Protein AF-A0A2N1N166-F1 (afdb_monomer_lite)

Structure (mmCIF, N/CA/C/O backbone):
data_AF-A0A2N1N166-F1
#
_entry.id   AF-A0A2N1N166-F1
#
loop_
_atom_site.group_PDB
_atom_site.id
_atom_site.type_symbol
_atom_site.label_atom_id
_atom_site.label_alt_id
_atom_site.label_comp_id
_atom_site.label_asym_id
_atom_site.label_entity_id
_atom_site.label_seq_id
_atom_site.pdbx_PDB_ins_code
_atom_site.Cartn_x
_atom_site.Cartn_y
_atom_site.Cartn_z
_atom_site.occupancy
_atom_site.B_iso_or_equiv
_atom_site.auth_seq_id
_atom_site.auth_comp_id
_atom_site.auth_asym_id
_atom_site.auth_atom_id
_atom_site.pdbx_PDB_model_num
ATOM 1 N N . MET A 1 1 ? -4.814 13.785 -8.055 1.00 81.31 1 MET A N 1
ATOM 2 C CA . MET A 1 1 ? -6.238 13.461 -7.799 1.00 81.31 1 MET A CA 1
ATOM 3 C C . MET A 1 1 ? -6.301 11.996 -7.426 1.00 81.31 1 MET A C 1
ATOM 5 O O . MET A 1 1 ? -5.684 11.208 -8.133 1.00 81.31 1 MET A O 1
ATOM 9 N N . PHE A 1 2 ? -6.967 11.674 -6.316 1.00 87.00 2 PHE A N 1
ATOM 10 C CA . PHE A 1 2 ? -7.131 10.302 -5.834 1.00 87.00 2 PHE A CA 1
ATOM 11 C C . PHE A 1 2 ? -8.522 9.789 -6.188 1.00 87.00 2 PHE A C 1
ATOM 13 O O . PHE A 1 2 ? -9.508 10.503 -5.994 1.00 87.00 2 PHE A O 1
ATOM 20 N N . PHE A 1 3 ? -8.590 8.561 -6.687 1.00 93.94 3 PHE A N 1
ATOM 21 C CA . PHE A 1 3 ? -9.842 7.869 -6.972 1.00 93.94 3 PHE A CA 1
ATOM 22 C C . PHE A 1 3 ? -10.020 6.712 -6.003 1.00 93.94 3 PHE A C 1
ATOM 24 O O . PHE A 1 3 ? -9.081 5.956 -5.778 1.00 93.94 3 PHE A O 1
ATOM 31 N N . TRP A 1 4 ? -11.223 6.579 -5.454 1.00 95.12 4 TRP A N 1
ATOM 32 C CA . TRP A 1 4 ? -11.600 5.460 -4.599 1.00 95.12 4 TRP A CA 1
ATOM 33 C C . TRP A 1 4 ? -12.291 4.409 -5.459 1.00 95.12 4 TRP A C 1
ATOM 35 O O . TRP A 1 4 ? -13.261 4.718 -6.152 1.00 95.12 4 TRP A O 1
ATOM 45 N N . LEU A 1 5 ? -11.766 3.192 -5.434 1.00 95.69 5 LEU A N 1
ATOM 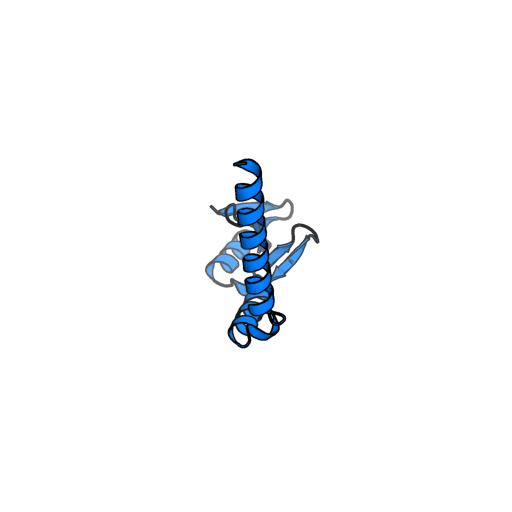46 C CA . LEU A 1 5 ? -12.208 2.076 -6.259 1.00 95.69 5 LEU A CA 1
ATOM 47 C C . LEU A 1 5 ? -12.602 0.923 -5.342 1.00 95.69 5 LEU A C 1
ATOM 49 O O . LEU A 1 5 ? -11.826 0.531 -4.475 1.00 95.69 5 LEU A O 1
ATOM 53 N N . GLU A 1 6 ? -13.798 0.384 -5.534 1.00 97.06 6 GLU A N 1
ATOM 54 C CA . GLU A 1 6 ? -14.264 -0.803 -4.822 1.00 97.06 6 GLU A CA 1
ATOM 55 C C . GLU A 1 6 ? -14.087 -2.030 -5.718 1.00 97.06 6 GLU A C 1
ATOM 57 O O . GLU A 1 6 ? -14.547 -2.059 -6.862 1.00 97.06 6 GLU A O 1
ATOM 62 N N . GLY A 1 7 ? -13.360 -3.020 -5.207 1.00 94.38 7 GLY A N 1
ATOM 63 C CA . GLY A 1 7 ? -13.163 -4.308 -5.847 1.00 94.38 7 GLY A CA 1
ATOM 64 C C . GLY A 1 7 ? -14.406 -5.198 -5.741 1.00 94.38 7 GLY A C 1
ATOM 65 O O . GLY A 1 7 ? -15.290 -4.950 -4.920 1.00 94.38 7 GLY A O 1
ATOM 66 N N . PRO A 1 8 ? -14.481 -6.282 -6.533 1.00 93.38 8 PRO A N 1
ATOM 67 C CA . PRO A 1 8 ? -15.615 -7.213 -6.505 1.00 93.38 8 PRO A CA 1
ATOM 68 C C . PRO A 1 8 ? -15.838 -7.891 -5.143 1.00 93.38 8 PRO A C 1
ATOM 70 O O . PRO A 1 8 ? -16.923 -8.391 -4.865 1.00 93.38 8 PRO A O 1
ATOM 73 N N . ASP A 1 9 ? -14.798 -7.936 -4.316 1.00 93.50 9 ASP A N 1
ATOM 74 C CA . ASP A 1 9 ? -14.757 -8.502 -2.970 1.00 93.50 9 ASP A CA 1
ATOM 75 C C . ASP A 1 9 ? -15.027 -7.463 -1.863 1.00 93.50 9 ASP A C 1
ATOM 77 O O . ASP A 1 9 ? -14.950 -7.796 -0.681 1.00 93.50 9 ASP A O 1
ATOM 81 N N . GLY A 1 10 ? -15.351 -6.215 -2.227 1.00 94.19 10 GLY A N 1
ATOM 82 C CA . GLY A 1 10 ? -15.576 -5.102 -1.297 1.00 94.19 10 GLY A CA 1
ATOM 83 C C . GLY A 1 10 ? -14.291 -4.433 -0.796 1.00 94.19 10 GLY A C 1
ATOM 84 O O . GLY A 1 10 ? -14.354 -3.480 -0.015 1.00 94.19 10 GLY A O 1
ATOM 85 N N . VAL A 1 11 ? -13.115 -4.895 -1.243 1.00 96.50 11 VAL A N 1
ATOM 86 C CA . VAL A 1 11 ? -11.832 -4.261 -0.917 1.00 96.50 11 VAL A CA 1
ATOM 87 C C . VAL A 1 11 ? -11.758 -2.896 -1.582 1.00 96.50 11 VAL A C 1
ATOM 89 O O . VAL A 1 11 ? -12.102 -2.724 -2.748 1.00 96.50 11 VAL A O 1
ATOM 92 N N . ILE A 1 12 ? -11.269 -1.912 -0.841 1.00 97.88 12 ILE A N 1
ATOM 93 C CA . ILE A 1 12 ? -11.158 -0.539 -1.312 1.00 97.88 12 ILE A CA 1
ATOM 94 C C . ILE A 1 12 ? -9.717 -0.231 -1.683 1.00 97.88 12 ILE A C 1
ATOM 96 O O . ILE A 1 12 ? -8.796 -0.448 -0.890 1.00 97.88 12 ILE A O 1
ATOM 100 N N . TYR A 1 13 ? -9.548 0.345 -2.865 1.00 96.50 13 TYR A N 1
ATOM 101 C CA . TYR A 1 13 ? -8.287 0.818 -3.407 1.00 96.50 13 TYR A CA 1
ATOM 102 C C . TYR A 1 13 ? -8.333 2.329 -3.631 1.00 96.50 13 TYR A C 1
ATOM 104 O O . TYR A 1 13 ? -9.373 2.895 -3.966 1.00 96.50 13 TYR A O 1
ATOM 112 N N . LEU A 1 14 ? -7.191 2.984 -3.455 1.00 94.88 14 LEU A N 1
ATOM 113 C CA . LEU A 1 14 ? -6.976 4.380 -3.792 1.00 94.88 14 LEU A CA 1
ATOM 114 C C . LEU A 1 14 ? -5.978 4.437 -4.944 1.00 94.88 14 LEU A C 1
ATOM 116 O O . LEU A 1 14 ? -4.849 3.979 -4.795 1.00 94.88 14 LEU A O 1
ATOM 120 N N . TRP A 1 15 ? -6.372 5.014 -6.073 1.00 95.25 15 TRP A N 1
ATOM 121 C CA . TRP A 1 15 ? -5.468 5.233 -7.200 1.00 95.25 15 TRP A CA 1
ATOM 122 C C . TRP A 1 15 ? -5.025 6.696 -7.248 1.00 95.25 15 TRP A C 1
ATOM 124 O O . TRP A 1 15 ? -5.862 7.604 -7.339 1.00 95.25 15 TRP A O 1
ATOM 134 N N . SER A 1 16 ? -3.714 6.925 -7.161 1.00 91.06 16 SER A N 1
ATOM 135 C CA . SER A 1 16 ? -3.090 8.232 -7.367 1.00 91.06 16 SER A CA 1
ATOM 136 C C . SER A 1 16 ? -2.790 8.411 -8.845 1.00 91.06 16 SER A C 1
ATOM 138 O O . SER A 1 16 ? -1.904 7.762 -9.383 1.00 91.06 16 SER A O 1
ATOM 140 N N . ARG A 1 17 ? -3.451 9.370 -9.500 1.00 89.12 17 ARG A N 1
ATOM 141 C CA . ARG A 1 17 ? -3.074 9.743 -10.874 1.00 89.12 17 ARG A CA 1
ATOM 142 C C . ARG A 1 17 ? -1.703 10.438 -10.953 1.00 89.12 17 ARG A C 1
ATOM 144 O O . ARG A 1 17 ? -1.148 10.541 -12.037 1.00 89.12 17 ARG A O 1
ATOM 151 N N . ILE A 1 18 ? -1.204 11.000 -9.848 1.00 88.56 18 ILE A N 1
ATOM 152 C CA . ILE A 1 18 ? 0.063 11.753 -9.855 1.00 88.56 18 ILE A CA 1
ATOM 153 C C . ILE A 1 18 ? 1.242 10.787 -9.929 1.00 88.56 18 ILE A C 1
ATOM 155 O O . ILE A 1 18 ? 2.127 10.975 -10.754 1.00 88.56 18 ILE A O 1
ATOM 159 N N . ASP A 1 19 ? 1.202 9.747 -9.101 1.00 86.00 19 ASP A N 1
ATOM 160 C CA . ASP A 1 19 ? 2.309 8.800 -8.935 1.00 86.00 19 ASP A CA 1
ATOM 161 C C . ASP A 1 19 ? 2.050 7.472 -9.659 1.00 86.00 19 ASP A C 1
ATOM 163 O O . ASP A 1 19 ? 2.777 6.511 -9.448 1.00 86.00 19 ASP A O 1
ATOM 167 N N . ASP A 1 20 ? 0.957 7.412 -10.429 1.00 89.75 20 ASP A N 1
ATOM 168 C CA . ASP A 1 20 ? 0.391 6.215 -11.064 1.00 89.75 20 ASP A CA 1
ATOM 169 C C . ASP A 1 20 ? 0.358 4.976 -10.152 1.00 89.75 20 ASP A C 1
ATOM 171 O O . ASP A 1 20 ? 0.535 3.839 -10.574 1.00 89.75 20 ASP A O 1
ATOM 175 N N . SER A 1 21 ? 0.139 5.206 -8.857 1.00 90.94 21 SER A N 1
ATOM 176 C CA . SER A 1 21 ? 0.236 4.176 -7.831 1.00 90.94 21 SER A CA 1
ATOM 177 C C . SER A 1 21 ? -1.137 3.771 -7.319 1.00 90.94 21 SER A C 1
ATOM 179 O O . SER A 1 21 ? -2.059 4.584 -7.181 1.00 90.94 21 SER A O 1
ATOM 181 N N . MET A 1 22 ? -1.272 2.485 -7.013 1.00 94.44 22 MET A N 1
ATOM 182 C CA . MET A 1 22 ? -2.461 1.912 -6.396 1.00 94.44 22 MET A CA 1
ATOM 183 C C . MET A 1 22 ? -2.156 1.577 -4.938 1.00 94.44 22 MET A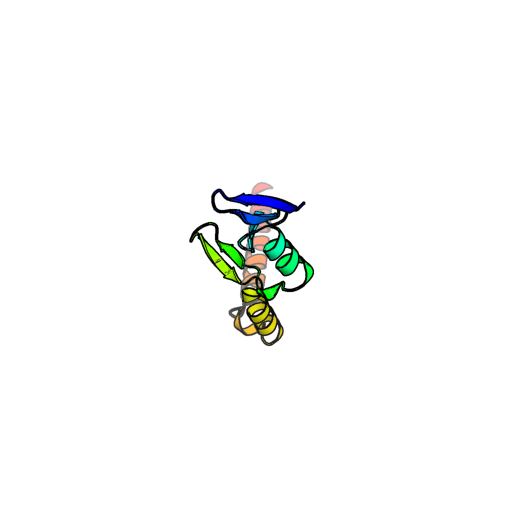 C 1
ATOM 185 O O . MET A 1 22 ? -1.159 0.928 -4.636 1.00 94.44 22 MET A O 1
ATOM 189 N N . ILE A 1 23 ? -3.033 1.989 -4.029 1.00 95.00 23 ILE A N 1
ATOM 190 C CA . ILE A 1 23 ? -2.933 1.715 -2.596 1.00 95.00 23 ILE A CA 1
ATOM 191 C C . ILE A 1 23 ? -4.141 0.885 -2.183 1.00 95.00 23 ILE A C 1
ATOM 193 O O . ILE A 1 23 ? -5.278 1.275 -2.426 1.00 95.00 23 ILE A O 1
ATOM 197 N N . ARG A 1 24 ? -3.922 -0.240 -1.509 1.00 95.94 24 ARG A N 1
ATOM 198 C CA . ARG A 1 24 ? -4.982 -0.985 -0.831 1.00 95.94 24 ARG A CA 1
ATOM 199 C C . ARG A 1 24 ? -5.312 -0.295 0.492 1.00 95.94 24 ARG A C 1
ATOM 201 O O . ARG A 1 24 ? -4.472 -0.228 1.387 1.00 95.94 24 ARG A O 1
ATOM 208 N N . GLY A 1 25 ? -6.538 0.206 0.606 1.00 95.38 25 GLY A N 1
ATOM 209 C CA . GLY A 1 25 ? -7.024 0.957 1.763 1.00 95.38 25 GLY A CA 1
ATOM 210 C C . GLY A 1 25 ? -7.580 0.083 2.886 1.00 95.38 25 GLY A C 1
ATOM 211 O O . GLY A 1 25 ? -7.324 0.350 4.056 1.00 95.38 25 GLY A O 1
ATOM 212 N N . GLY A 1 26 ? -8.341 -0.963 2.557 1.00 96.25 26 GLY A N 1
ATOM 213 C CA . GLY A 1 26 ? -8.988 -1.835 3.547 1.00 96.25 26 GLY A CA 1
ATOM 214 C C . GLY A 1 26 ? -9.998 -2.789 2.913 1.00 96.25 26 GLY A C 1
ATOM 215 O O . GLY A 1 26 ? -10.283 -2.682 1.724 1.00 96.25 26 GLY A O 1
ATOM 216 N N . GLY A 1 27 ? -10.549 -3.722 3.690 1.00 96.81 27 GLY A N 1
ATOM 217 C CA . GLY A 1 27 ? -11.535 -4.706 3.222 1.00 96.81 27 GLY A CA 1
ATOM 218 C C . GLY A 1 27 ? -12.959 -4.167 3.063 1.00 96.81 27 GLY A C 1
ATOM 219 O O . GLY A 1 27 ? -13.854 -4.919 2.704 1.00 96.81 27 GLY A O 1
ATOM 220 N N . ASN A 1 28 ? -13.190 -2.897 3.396 1.00 96.19 28 ASN A N 1
ATOM 221 C CA . ASN A 1 28 ? -14.438 -2.168 3.178 1.00 96.19 28 ASN A CA 1
ATOM 222 C C . ASN A 1 28 ? -14.184 -0.657 3.306 1.00 96.19 28 ASN A C 1
ATOM 224 O O . ASN A 1 28 ? -13.133 -0.227 3.790 1.00 96.19 28 ASN A O 1
ATOM 228 N N . LEU A 1 29 ? -15.172 0.162 2.932 1.00 95.19 29 LEU A N 1
ATOM 229 C CA . LEU A 1 29 ? -15.065 1.626 2.961 1.00 95.19 29 LEU A CA 1
ATOM 230 C C . LEU A 1 29 ? -14.749 2.200 4.346 1.00 95.19 29 LEU A C 1
ATOM 232 O O . LEU A 1 29 ? -13.942 3.121 4.458 1.00 95.19 29 LEU A O 1
ATOM 236 N N . LYS A 1 30 ? -15.346 1.656 5.411 1.00 96.44 30 LYS A N 1
ATOM 237 C CA . LYS A 1 30 ? -15.122 2.150 6.776 1.00 96.44 30 LYS A CA 1
ATOM 238 C C . LYS A 1 30 ? -13.682 1.907 7.222 1.00 96.44 30 LYS A C 1
ATOM 240 O O . LYS A 1 30 ? -13.051 2.805 7.781 1.00 96.44 30 LYS A O 1
ATOM 245 N N . GLU A 1 31 ? -13.172 0.706 6.976 1.00 97.25 31 GLU A N 1
ATOM 246 C CA . GLU A 1 31 ? -11.789 0.348 7.277 1.00 97.25 31 GLU A CA 1
ATOM 247 C C . GLU A 1 31 ? -10.821 1.201 6.453 1.00 97.25 31 GLU A C 1
ATOM 249 O O . GLU A 1 31 ? -9.908 1.800 7.012 1.00 97.25 31 GLU A O 1
ATOM 254 N N . ALA A 1 32 ? -11.079 1.352 5.153 1.00 96.69 32 ALA A N 1
ATOM 255 C CA . ALA A 1 32 ? -10.226 2.130 4.265 1.00 96.69 32 ALA A CA 1
ATOM 256 C C . ALA A 1 32 ? -10.157 3.616 4.637 1.00 96.69 32 ALA A C 1
ATOM 258 O O . ALA A 1 32 ? -9.075 4.199 4.634 1.00 96.69 32 ALA A O 1
ATOM 259 N N . LEU A 1 33 ? -11.281 4.223 5.027 1.00 96.19 33 LEU A N 1
ATOM 260 C CA . LEU A 1 33 ? -11.301 5.594 5.542 1.00 96.19 33 LEU A CA 1
ATOM 261 C C . LEU A 1 33 ? -10.549 5.717 6.868 1.00 96.19 33 LEU A C 1
ATOM 263 O O . LEU A 1 33 ? -9.798 6.671 7.058 1.00 96.19 33 LEU A O 1
ATOM 267 N N . THR A 1 34 ? -10.723 4.751 7.772 1.00 97.50 34 THR A N 1
ATOM 268 C CA . THR A 1 34 ? -10.002 4.727 9.053 1.00 97.50 34 THR A CA 1
ATOM 269 C C . THR A 1 34 ? -8.493 4.646 8.828 1.00 97.50 34 THR A C 1
ATOM 271 O O . THR A 1 34 ? -7.741 5.420 9.416 1.00 97.50 34 THR A O 1
ATOM 274 N N . ASN A 1 35 ? -8.051 3.763 7.934 1.00 96.50 35 ASN A N 1
ATOM 275 C CA . ASN A 1 35 ? -6.638 3.607 7.606 1.00 96.50 35 ASN A CA 1
ATOM 276 C C . ASN A 1 35 ? -6.076 4.850 6.910 1.00 96.50 35 ASN A C 1
ATOM 278 O O . ASN A 1 35 ? -4.999 5.317 7.262 1.00 96.50 35 ASN A O 1
ATOM 282 N N . TYR A 1 36 ? -6.825 5.450 5.985 1.00 93.44 36 TYR A N 1
ATOM 283 C CA . TYR A 1 36 ? -6.384 6.661 5.297 1.00 93.44 36 TYR A CA 1
ATOM 284 C C . TYR A 1 36 ? -6.240 7.871 6.232 1.00 93.44 36 TYR A C 1
ATOM 286 O O . TYR A 1 36 ? -5.288 8.638 6.103 1.00 93.44 36 TYR A O 1
ATOM 294 N N . LEU A 1 37 ? -7.180 8.056 7.164 1.00 95.31 37 LEU A N 1
ATOM 295 C CA . LEU A 1 37 ? -7.214 9.232 8.038 1.00 95.31 37 LEU A CA 1
ATOM 296 C C . LEU A 1 37 ? -6.362 9.084 9.302 1.00 95.31 37 LEU A C 1
ATOM 298 O O . LEU A 1 37 ? -5.849 10.087 9.794 1.00 95.31 37 LEU A O 1
ATOM 302 N N . PHE A 1 38 ? -6.242 7.867 9.841 1.00 95.69 38 PHE A N 1
ATOM 303 C CA . PHE A 1 38 ? -5.674 7.647 11.174 1.00 95.69 38 PHE A CA 1
ATOM 304 C C . PHE A 1 38 ? -4.577 6.582 11.220 1.00 95.69 38 PHE A C 1
ATOM 306 O O . PHE A 1 38 ? -3.598 6.788 11.929 1.00 95.69 38 PHE A O 1
ATOM 313 N N . ASN A 1 39 ? -4.703 5.489 10.458 1.00 94.00 39 ASN A N 1
ATOM 314 C CA . ASN A 1 39 ? -3.793 4.338 10.553 1.00 94.00 39 ASN A CA 1
ATOM 315 C C . ASN A 1 39 ? -3.042 4.124 9.236 1.00 94.00 39 ASN A C 1
ATOM 317 O O . ASN A 1 39 ? -3.233 3.123 8.533 1.00 94.00 39 ASN A O 1
ATOM 321 N N . ARG A 1 40 ? -2.220 5.108 8.866 1.00 90.62 40 ARG A N 1
ATOM 322 C CA . ARG A 1 40 ? -1.524 5.131 7.573 1.00 90.62 40 ARG A CA 1
ATOM 323 C C . ARG A 1 40 ? -0.595 3.924 7.404 1.00 90.62 40 ARG A C 1
ATOM 325 O O . ARG A 1 40 ? -0.394 3.469 6.286 1.00 90.62 40 ARG A O 1
ATOM 332 N N . GLU A 1 41 ? -0.085 3.368 8.498 1.00 90.50 41 GLU A N 1
ATOM 333 C CA . GLU A 1 41 ? 0.732 2.153 8.554 1.00 90.50 41 GLU A CA 1
ATOM 334 C C . GLU A 1 41 ? 0.028 0.889 8.039 1.00 90.50 41 GLU A C 1
ATOM 336 O O . GLU A 1 41 ? 0.706 -0.054 7.637 1.00 90.50 41 GLU A O 1
ATOM 341 N N . ASN A 1 42 ? -1.308 0.874 8.007 1.00 94.12 42 ASN A N 1
ATOM 342 C CA . ASN A 1 42 ? -2.092 -0.243 7.472 1.00 94.12 42 ASN A CA 1
ATOM 343 C C . ASN A 1 42 ? -2.303 -0.154 5.954 1.00 94.12 42 ASN A C 1
ATOM 345 O O . ASN A 1 42 ? -2.879 -1.067 5.358 1.00 94.12 42 ASN A O 1
ATOM 349 N N . LEU A 1 43 ? -1.888 0.948 5.326 1.00 94.44 43 LEU A N 1
ATOM 350 C CA . LEU A 1 43 ? -1.962 1.110 3.881 1.00 94.44 43 LEU A CA 1
ATOM 351 C C . LEU A 1 43 ? -0.789 0.395 3.213 1.00 94.44 43 LEU A C 1
ATOM 353 O O . LEU A 1 43 ? 0.368 0.546 3.617 1.00 94.44 43 LEU A O 1
ATOM 357 N N . CYS A 1 44 ? -1.086 -0.315 2.130 1.00 95.44 44 CYS A N 1
ATOM 358 C CA . CYS A 1 44 ? -0.071 -0.954 1.301 1.00 95.44 44 CYS A CA 1
ATOM 359 C C . CYS A 1 44 ? -0.200 -0.487 -0.145 1.00 95.44 44 CYS A C 1
ATOM 361 O O . CYS A 1 44 ? -1.304 -0.480 -0.687 1.00 95.44 44 CYS A O 1
ATOM 363 N N . TYR A 1 45 ? 0.915 -0.160 -0.789 1.00 94.12 45 TYR A N 1
ATOM 364 C CA . TYR A 1 45 ? 0.984 -0.099 -2.242 1.00 94.12 45 TYR A CA 1
ATOM 365 C C . TYR A 1 45 ? 0.736 -1.481 -2.835 1.00 94.12 45 TYR A C 1
ATOM 367 O O . TYR A 1 45 ? 1.113 -2.497 -2.251 1.00 94.12 45 TYR A O 1
ATOM 375 N N . VAL A 1 46 ? 0.102 -1.508 -3.998 1.00 94.19 46 VAL A N 1
ATOM 376 C CA . VAL A 1 46 ? 0.028 -2.690 -4.849 1.00 94.19 46 VAL A CA 1
ATOM 377 C C . VAL A 1 46 ? 1.141 -2.554 -5.876 1.00 94.19 46 VAL A C 1
ATOM 379 O O . VAL A 1 46 ? 1.112 -1.622 -6.678 1.00 94.19 46 VAL A O 1
ATOM 382 N N . ASP A 1 47 ? 2.117 -3.455 -5.836 1.00 92.12 47 ASP A N 1
ATOM 383 C CA . ASP A 1 47 ? 3.160 -3.513 -6.858 1.00 92.12 47 ASP A CA 1
ATOM 384 C C . ASP A 1 47 ? 2.539 -3.912 -8.203 1.00 92.12 47 ASP A C 1
ATOM 386 O O . ASP A 1 47 ? 1.799 -4.893 -8.296 1.00 92.12 47 ASP A O 1
ATOM 390 N N . GLU A 1 48 ? 2.800 -3.142 -9.253 1.00 88.56 48 GLU A N 1
ATOM 391 C CA . GLU A 1 48 ? 2.177 -3.363 -10.560 1.00 88.56 48 GLU A CA 1
ATOM 392 C C . GLU A 1 48 ? 2.662 -4.648 -11.253 1.00 88.56 48 GLU A C 1
ATOM 394 O O . GLU A 1 48 ? 1.903 -5.283 -11.993 1.00 88.56 48 GLU A O 1
ATOM 399 N N . PHE A 1 49 ? 3.902 -5.066 -10.983 1.00 88.81 49 PHE A N 1
ATOM 400 C CA . PHE A 1 49 ? 4.545 -6.205 -11.631 1.00 88.81 49 PHE A CA 1
ATOM 401 C C . PHE A 1 49 ? 4.285 -7.503 -10.871 1.00 88.81 49 PHE A C 1
ATOM 403 O O . PHE A 1 49 ? 3.898 -8.511 -11.468 1.00 88.81 49 PHE A O 1
ATOM 410 N N . THR A 1 50 ? 4.488 -7.493 -9.555 1.00 93.81 50 THR A N 1
ATOM 411 C CA . THR A 1 50 ? 4.377 -8.677 -8.695 1.00 93.81 50 THR A CA 1
ATOM 412 C C . THR A 1 50 ? 2.978 -8.844 -8.112 1.00 93.81 50 THR A C 1
ATOM 414 O O . THR A 1 50 ? 2.609 -9.955 -7.732 1.00 93.81 50 THR A O 1
ATOM 417 N N . ARG A 1 51 ? 2.168 -7.772 -8.092 1.00 90.00 51 ARG A N 1
ATOM 418 C CA . ARG A 1 51 ? 0.852 -7.695 -7.421 1.00 90.00 51 ARG A CA 1
ATOM 419 C C . ARG A 1 51 ? 0.927 -7.860 -5.907 1.00 90.00 51 ARG A C 1
ATOM 421 O O . ARG A 1 51 ? -0.098 -8.076 -5.258 1.00 90.00 51 ARG A O 1
ATOM 428 N N . GLU A 1 52 ? 2.124 -7.779 -5.341 1.00 94.56 52 GLU A N 1
ATOM 429 C CA . GLU A 1 52 ? 2.329 -7.885 -3.906 1.00 94.56 52 GLU A CA 1
ATOM 430 C C . GLU A 1 52 ? 1.915 -6.598 -3.192 1.00 94.56 52 GLU A C 1
ATOM 432 O O . GLU A 1 52 ? 1.876 -5.509 -3.768 1.00 94.56 52 GLU A O 1
ATOM 437 N N . LEU A 1 53 ? 1.585 -6.738 -1.908 1.00 94.38 53 LEU A N 1
ATOM 438 C CA . LEU A 1 53 ? 1.245 -5.615 -1.047 1.00 94.38 53 LEU A CA 1
ATOM 439 C C . LEU A 1 53 ? 2.492 -5.147 -0.305 1.00 94.38 53 LEU A C 1
ATOM 441 O O . LEU A 1 53 ? 2.978 -5.831 0.595 1.00 94.38 53 LEU A O 1
ATOM 445 N N . VAL A 1 54 ? 2.968 -3.957 -0.652 1.00 92.69 54 VAL A N 1
ATOM 446 C CA . VAL A 1 54 ? 4.143 -3.333 -0.043 1.00 92.69 54 VAL A CA 1
ATOM 447 C C . VAL A 1 54 ? 3.678 -2.267 0.950 1.00 92.69 54 VAL A C 1
ATOM 449 O O . VAL A 1 54 ? 2.999 -1.328 0.539 1.00 92.69 54 VAL A O 1
ATOM 452 N N . PRO A 1 55 ? 4.008 -2.360 2.250 1.00 92.69 55 PRO A N 1
ATOM 453 C CA . PRO A 1 55 ? 3.634 -1.338 3.226 1.00 92.69 55 PRO A CA 1
ATOM 454 C C . PRO A 1 55 ? 4.083 0.062 2.797 1.00 92.69 55 PRO A C 1
ATOM 456 O O . PRO A 1 55 ? 5.210 0.239 2.331 1.00 92.69 55 PRO A O 1
ATOM 459 N N . ILE A 1 56 ? 3.234 1.076 2.988 1.00 88.69 56 ILE A N 1
ATOM 460 C CA . ILE A 1 56 ? 3.535 2.450 2.541 1.00 88.69 56 ILE A CA 1
ATOM 461 C C . ILE A 1 56 ? 4.801 3.034 3.189 1.00 88.69 56 ILE A C 1
ATOM 463 O O . ILE A 1 56 ? 5.459 3.885 2.599 1.00 88.69 56 ILE A O 1
ATOM 467 N N . ASN A 1 57 ? 5.155 2.545 4.379 1.00 87.19 57 ASN A N 1
ATOM 468 C CA . ASN A 1 57 ? 6.326 2.954 5.154 1.00 87.19 57 ASN A CA 1
ATOM 469 C C . ASN A 1 57 ? 7.583 2.111 4.872 1.00 87.19 57 ASN A C 1
ATOM 471 O O . ASN A 1 57 ? 8.613 2.316 5.517 1.00 87.19 57 ASN A O 1
ATOM 475 N N . ALA A 1 58 ? 7.528 1.155 3.936 1.00 84.56 58 ALA A N 1
ATOM 476 C CA . ALA A 1 58 ? 8.677 0.311 3.608 1.00 84.56 58 ALA A CA 1
ATOM 477 C C . ALA A 1 58 ? 9.891 1.155 3.181 1.00 84.56 58 ALA A C 1
ATOM 479 O O . ALA A 1 58 ? 11.026 0.843 3.543 1.00 84.56 58 ALA A O 1
ATOM 480 N N . TYR A 1 59 ? 9.634 2.266 2.487 1.00 72.69 59 TYR A N 1
ATOM 481 C CA . TYR A 1 59 ? 10.664 3.186 2.017 1.00 72.69 59 TYR A CA 1
ATOM 482 C C . TYR A 1 59 ? 11.080 4.235 3.049 1.00 72.69 59 TYR A C 1
ATOM 484 O O . TYR A 1 59 ? 12.176 4.766 2.923 1.00 72.69 59 TYR A O 1
ATOM 492 N N . ASP A 1 60 ? 10.296 4.490 4.101 1.00 82.62 60 ASP A N 1
ATOM 493 C CA . ASP A 1 60 ? 10.673 5.467 5.135 1.00 82.62 60 ASP A CA 1
ATOM 494 C C . ASP A 1 60 ? 11.982 5.050 5.819 1.00 82.62 60 ASP A C 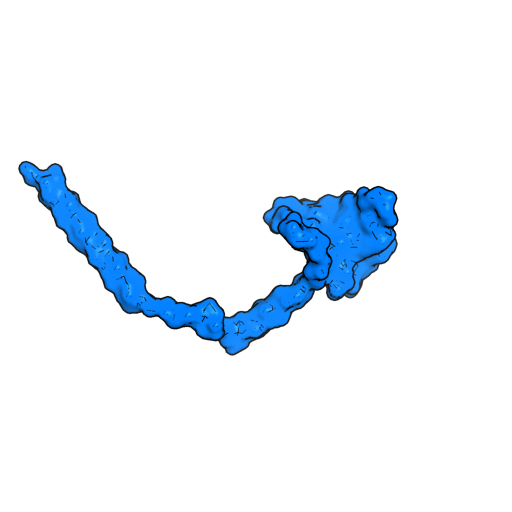1
ATOM 496 O O . ASP A 1 60 ? 12.875 5.869 6.027 1.00 82.62 60 ASP A O 1
ATOM 500 N N . LYS A 1 61 ? 12.153 3.745 6.072 1.00 78.50 61 LYS A N 1
ATOM 501 C CA . LYS A 1 61 ? 13.407 3.193 6.607 1.00 78.50 61 LYS A CA 1
ATOM 502 C C . LYS A 1 61 ? 14.579 3.360 5.646 1.00 78.50 61 LYS A C 1
ATOM 504 O O . LYS A 1 61 ? 15.679 3.671 6.090 1.00 78.50 61 LYS A O 1
ATOM 509 N N . LEU A 1 62 ? 14.346 3.159 4.348 1.00 75.94 62 LEU A N 1
ATOM 510 C CA . LEU A 1 62 ? 15.375 3.336 3.323 1.00 75.94 62 LEU A CA 1
ATOM 511 C C . LEU A 1 62 ? 15.785 4.805 3.210 1.00 75.94 62 LEU A C 1
ATOM 513 O O . LEU A 1 62 ? 16.972 5.097 3.143 1.00 75.94 62 LEU A O 1
ATOM 517 N N . VAL A 1 63 ? 14.824 5.728 3.276 1.00 78.31 63 VAL A N 1
ATOM 518 C CA . VAL A 1 63 ? 15.074 7.174 3.286 1.00 78.31 63 VAL A CA 1
ATOM 519 C C . VAL A 1 63 ? 15.831 7.590 4.547 1.00 78.31 63 VAL A C 1
ATOM 521 O O . VAL A 1 63 ? 16.796 8.344 4.461 1.00 78.31 63 VAL A O 1
ATOM 524 N N . GLU A 1 64 ? 15.447 7.090 5.724 1.00 84.50 64 GLU A N 1
ATOM 525 C CA . GLU A 1 64 ? 16.198 7.334 6.959 1.00 84.50 64 GLU A CA 1
ATOM 526 C C . GLU A 1 64 ? 17.633 6.802 6.884 1.00 84.50 64 GLU A C 1
ATOM 528 O O . GLU A 1 64 ? 18.557 7.451 7.374 1.00 84.50 64 GLU A O 1
ATOM 533 N N . GLU A 1 65 ? 17.832 5.626 6.291 1.00 83.56 65 GLU A N 1
ATOM 534 C CA . GLU A 1 65 ? 19.156 5.036 6.114 1.00 83.56 65 GLU A CA 1
ATOM 535 C C . GLU A 1 65 ? 19.999 5.828 5.106 1.00 83.56 65 GLU A C 1
ATOM 537 O O . GLU A 1 65 ? 21.153 6.145 5.396 1.00 83.56 65 GLU A O 1
ATOM 542 N N . TRP A 1 66 ? 19.408 6.228 3.977 1.00 79.19 66 TRP A N 1
ATOM 543 C CA . TRP A 1 66 ? 20.020 7.121 2.988 1.00 79.19 66 TRP A CA 1
ATOM 544 C C . TRP A 1 66 ? 20.426 8.456 3.595 1.00 79.19 66 TRP A C 1
ATOM 546 O O . TRP A 1 66 ? 21.530 8.923 3.354 1.00 79.19 66 TRP A O 1
ATOM 556 N N . ASN A 1 67 ? 19.580 9.058 4.429 1.00 81.38 67 ASN A N 1
ATOM 557 C CA . ASN A 1 67 ? 19.907 10.319 5.091 1.00 81.38 67 ASN A CA 1
ATOM 558 C C . ASN A 1 67 ? 21.058 10.179 6.100 1.00 81.38 67 ASN A C 1
ATOM 560 O O . ASN A 1 67 ? 21.748 11.159 6.375 1.00 81.38 67 ASN A O 1
ATOM 564 N N . LYS A 1 68 ? 21.257 8.988 6.681 1.00 88.00 68 LYS A N 1
ATOM 565 C CA . LYS A 1 68 ? 22.334 8.723 7.650 1.00 88.00 68 LYS A CA 1
ATOM 566 C C . LYS A 1 68 ? 23.675 8.434 6.988 1.00 88.00 68 LYS A C 1
ATOM 568 O O . LYS A 1 68 ? 24.700 8.792 7.558 1.00 88.00 68 LYS A O 1
ATOM 573 N N . SER A 1 69 ? 23.674 7.751 5.848 1.00 81.69 69 SER A N 1
ATOM 574 C CA . SER A 1 69 ? 24.889 7.475 5.081 1.00 81.69 69 SER A CA 1
ATOM 575 C C . SER A 1 69 ? 24.562 7.413 3.592 1.00 81.69 69 SER A C 1
ATOM 577 O O . SER A 1 69 ? 24.391 6.323 3.031 1.00 81.69 69 SER A O 1
ATOM 579 N N . PRO A 1 70 ? 24.445 8.578 2.939 1.00 75.38 70 PRO A N 1
ATOM 580 C CA . PRO A 1 70 ? 24.201 8.628 1.504 1.00 75.38 70 PRO A CA 1
ATOM 581 C C . PRO A 1 70 ? 25.358 7.987 0.723 1.00 75.38 70 PRO A C 1
ATOM 583 O O . PRO A 1 70 ? 25.129 7.358 -0.306 1.00 75.38 70 PRO A O 1
ATOM 586 N N . GLU A 1 71 ? 26.583 8.038 1.255 1.00 75.25 71 GLU A N 1
ATOM 587 C CA . GLU A 1 71 ? 27.805 7.492 0.645 1.00 75.25 71 GLU A CA 1
ATOM 588 C C . GLU A 1 71 ? 27.754 5.971 0.448 1.00 75.25 71 GLU A C 1
ATOM 590 O O . GLU A 1 71 ? 28.447 5.437 -0.406 1.00 75.25 71 GLU A O 1
ATOM 595 N N . LYS A 1 72 ? 26.912 5.254 1.203 1.00 72.88 72 LYS A N 1
ATOM 596 C CA . LYS A 1 72 ? 26.729 3.802 1.052 1.00 72.88 72 LYS A CA 1
ATOM 597 C C . LYS A 1 72 ? 26.067 3.420 -0.281 1.00 72.88 72 LYS A C 1
ATOM 599 O O . LYS A 1 72 ? 26.210 2.284 -0.727 1.00 72.88 72 LYS A O 1
ATOM 604 N N . TYR A 1 73 ? 25.314 4.340 -0.881 1.00 65.69 73 TYR A N 1
ATOM 605 C CA . TYR A 1 73 ? 24.479 4.088 -2.060 1.00 65.69 73 TYR A CA 1
ATOM 606 C C . TYR A 1 73 ? 24.998 4.767 -3.329 1.00 65.69 73 TYR A C 1
ATOM 608 O O . TYR A 1 73 ? 24.526 4.460 -4.422 1.00 65.69 73 TYR A O 1
ATOM 616 N N . PHE A 1 74 ? 25.991 5.644 -3.192 1.00 63.47 74 PHE A N 1
ATOM 617 C CA . PHE A 1 74 ? 26.806 6.113 -4.299 1.00 63.47 74 PHE A CA 1
ATOM 618 C C . PHE A 1 74 ? 28.129 5.348 -4.232 1.00 63.47 74 PHE A C 1
ATOM 620 O O . PHE A 1 74 ? 28.982 5.679 -3.413 1.00 63.47 74 PHE A O 1
ATOM 627 N N . GLU A 1 75 ? 28.315 4.324 -5.076 1.00 64.31 75 GLU A N 1
ATOM 628 C CA . GLU A 1 75 ? 29.686 3.939 -5.439 1.00 64.31 75 GLU A CA 1
ATOM 629 C C . GLU A 1 75 ? 30.394 5.226 -5.858 1.00 64.31 75 GLU A C 1
ATOM 631 O O . GLU A 1 75 ? 29.801 6.000 -6.611 1.00 64.31 75 GLU A O 1
ATOM 636 N N . GLU A 1 76 ? 31.571 5.492 -5.280 1.00 61.88 76 GLU A N 1
ATOM 637 C CA . GLU A 1 76 ? 32.341 6.728 -5.441 1.00 61.88 76 GLU A CA 1
ATOM 638 C C . GLU A 1 76 ? 32.274 7.186 -6.899 1.00 61.88 76 GLU A C 1
ATOM 640 O O . GLU A 1 76 ? 32.955 6.654 -7.774 1.00 61.88 76 GLU A O 1
ATOM 645 N N . ILE A 1 77 ? 31.384 8.140 -7.184 1.00 61.19 77 ILE A N 1
ATOM 646 C CA . ILE A 1 77 ? 31.323 8.749 -8.499 1.00 61.19 77 ILE A CA 1
ATOM 647 C C . ILE A 1 77 ? 32.646 9.486 -8.600 1.00 61.19 77 ILE A C 1
ATOM 649 O O . ILE A 1 77 ? 32.828 10.508 -7.936 1.00 61.19 77 ILE A O 1
ATOM 653 N N . ASP A 1 78 ? 33.583 8.945 -9.377 1.00 67.69 78 ASP A N 1
ATOM 654 C CA . ASP A 1 78 ? 34.854 9.597 -9.639 1.00 67.69 78 ASP A CA 1
ATOM 655 C C . ASP A 1 78 ? 34.558 10.850 -10.477 1.00 67.69 78 ASP A C 1
ATOM 657 O O . ASP A 1 78 ? 34.520 10.857 -11.711 1.00 67.69 78 ASP A O 1
ATOM 661 N N . VAL A 1 79 ? 34.279 11.945 -9.768 1.00 63.34 79 VAL A N 1
ATOM 662 C CA . VAL A 1 79 ? 33.989 13.256 -10.350 1.00 63.34 79 VAL A CA 1
ATOM 663 C C . VAL A 1 79 ? 35.153 13.694 -11.241 1.00 63.34 79 VAL A C 1
ATOM 665 O O . VAL A 1 79 ? 34.942 14.394 -12.231 1.00 63.34 79 VAL A O 1
ATOM 668 N N . THR A 1 80 ? 36.379 13.255 -10.940 1.00 70.12 80 THR A N 1
ATOM 669 C CA . THR A 1 80 ? 37.550 13.497 -11.781 1.00 70.12 80 THR A CA 1
ATOM 670 C C . THR A 1 80 ? 37.477 12.750 -13.111 1.00 70.12 80 THR A C 1
ATOM 672 O O . THR A 1 80 ? 37.797 13.358 -14.134 1.00 70.12 80 THR A O 1
ATOM 675 N N . GLU A 1 81 ? 36.998 11.507 -13.145 1.00 72.75 81 GLU A N 1
ATOM 676 C CA . GLU A 1 81 ? 36.785 10.750 -14.388 1.00 72.75 81 GLU A CA 1
ATOM 677 C C . GLU A 1 81 ? 35.699 11.399 -15.267 1.0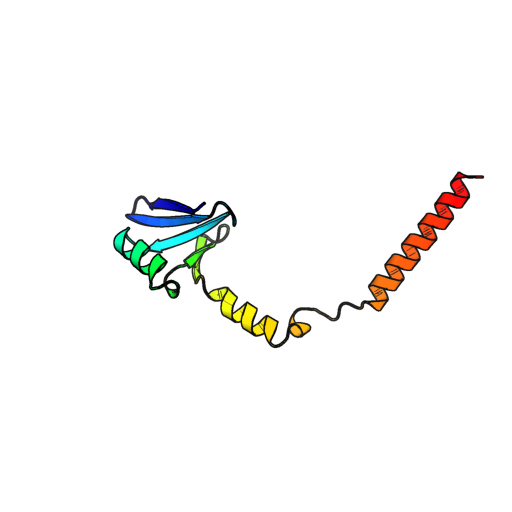0 72.75 81 GLU A C 1
ATOM 679 O O . GLU A 1 81 ? 35.904 11.615 -16.466 1.00 72.75 81 GLU A O 1
ATOM 684 N N . ILE A 1 82 ? 34.585 11.834 -14.666 1.00 72.44 82 ILE A N 1
ATOM 685 C CA . ILE A 1 82 ? 33.498 12.530 -15.382 1.00 72.44 82 ILE A CA 1
ATOM 686 C C . ILE A 1 82 ? 33.972 13.874 -15.953 1.00 72.44 82 ILE A C 1
ATOM 688 O O . ILE A 1 82 ? 33.708 14.191 -17.117 1.00 72.44 82 ILE A O 1
ATOM 692 N N . LEU A 1 83 ? 34.700 14.669 -15.162 1.00 72.88 83 LEU A N 1
ATOM 693 C CA . LEU A 1 83 ? 35.231 15.962 -15.606 1.00 72.88 83 LEU A CA 1
ATOM 694 C C . LEU A 1 83 ? 36.295 15.809 -16.698 1.00 72.88 83 LEU A C 1
ATOM 696 O O . LEU A 1 83 ? 36.384 16.657 -17.590 1.00 72.88 83 LEU A O 1
ATOM 700 N N . GLN A 1 84 ? 37.106 14.749 -16.646 1.00 74.62 84 GLN A N 1
ATOM 701 C CA . GLN A 1 84 ? 38.075 14.446 -17.699 1.00 74.62 84 GLN A CA 1
ATOM 702 C C . GLN A 1 84 ? 37.375 14.074 -19.003 1.00 74.62 84 GLN A C 1
ATOM 704 O O . GLN A 1 84 ? 37.717 14.643 -20.040 1.00 74.62 84 GLN A O 1
ATOM 709 N N . LYS A 1 85 ? 36.355 13.211 -18.939 1.00 76.12 85 LYS A N 1
ATOM 710 C CA . LYS A 1 85 ? 35.569 12.794 -20.105 1.00 76.12 85 LYS A CA 1
ATOM 711 C C . LYS A 1 85 ? 34.886 13.977 -20.799 1.00 76.12 85 LYS A C 1
ATOM 713 O O . LYS A 1 85 ? 35.054 14.167 -22.003 1.00 76.12 85 LYS A O 1
ATOM 718 N N . HIS A 1 86 ? 34.225 14.844 -20.032 1.00 71.31 86 HIS A N 1
ATOM 719 C CA . HIS A 1 86 ? 33.574 16.037 -20.581 1.00 71.31 86 HIS A CA 1
ATOM 720 C C . HIS A 1 86 ? 34.588 17.024 -21.189 1.00 71.31 86 HIS A C 1
ATOM 722 O O . HIS A 1 86 ? 34.310 17.694 -22.184 1.00 71.31 86 HIS A O 1
ATOM 728 N N . ARG A 1 87 ? 35.793 17.143 -20.610 1.00 74.12 87 ARG A N 1
ATOM 729 C CA . ARG A 1 87 ? 36.853 17.993 -21.176 1.00 74.12 87 ARG A CA 1
ATOM 730 C C . ARG A 1 87 ? 37.396 17.419 -22.488 1.00 74.12 87 ARG A C 1
ATOM 732 O O . ARG A 1 87 ? 37.672 18.194 -23.403 1.00 74.12 87 ARG A O 1
ATOM 739 N N . SER A 1 88 ? 37.562 16.098 -22.586 1.00 74.06 88 SER A N 1
ATOM 740 C CA . SER A 1 88 ? 37.995 15.457 -23.833 1.00 74.06 88 SER A CA 1
ATOM 741 C C . SER A 1 88 ? 36.965 15.628 -24.946 1.00 74.06 88 SER A C 1
ATOM 743 O O . SER A 1 88 ? 37.355 16.044 -26.034 1.00 74.06 88 SER A O 1
ATOM 745 N N . GLU A 1 89 ? 35.677 15.428 -24.657 1.00 76.31 89 GLU A N 1
ATOM 746 C CA . GLU A 1 89 ? 34.580 15.571 -25.627 1.00 76.31 89 GLU A CA 1
ATOM 747 C C . GLU A 1 89 ? 34.518 16.999 -26.197 1.00 76.31 89 GLU A C 1
ATOM 749 O O . GLU A 1 89 ? 34.584 17.185 -27.411 1.00 76.31 89 GLU A O 1
ATOM 754 N N . MET A 1 90 ? 34.567 18.020 -25.332 1.00 67.00 90 MET A N 1
ATOM 755 C CA . MET A 1 90 ? 34.636 19.433 -25.745 1.00 67.00 90 MET A CA 1
ATOM 756 C C . MET A 1 90 ? 35.846 19.724 -26.650 1.00 67.00 90 MET A C 1
ATOM 758 O O . MET A 1 90 ? 35.756 20.474 -27.621 1.00 67.00 90 MET A O 1
ATOM 762 N N . SER A 1 91 ? 37.000 19.121 -26.347 1.00 68.75 91 SER A N 1
ATOM 763 C CA . SER A 1 91 ? 38.226 19.331 -27.126 1.00 68.75 91 SER A CA 1
ATOM 764 C C . SER A 1 91 ? 38.212 18.627 -28.490 1.00 68.75 91 SER A C 1
ATOM 766 O O . SER A 1 91 ? 38.925 19.040 -29.410 1.00 68.75 91 SER A O 1
ATOM 768 N N . GLU A 1 92 ? 37.422 17.561 -28.634 1.00 70.75 92 GLU A N 1
ATOM 769 C CA . GLU A 1 92 ? 37.204 16.862 -29.903 1.00 70.75 92 GLU A CA 1
ATOM 770 C C . GLU A 1 92 ? 36.208 17.616 -30.791 1.00 70.75 92 GLU A C 1
ATOM 772 O O . GLU A 1 92 ? 36.472 17.784 -31.986 1.00 70.75 92 GLU A O 1
ATOM 777 N N . GLU A 1 93 ? 35.143 18.168 -30.205 1.00 69.62 93 GLU A N 1
ATOM 778 C CA . GLU A 1 93 ? 34.167 19.023 -30.893 1.00 69.62 93 GLU A CA 1
ATOM 779 C C .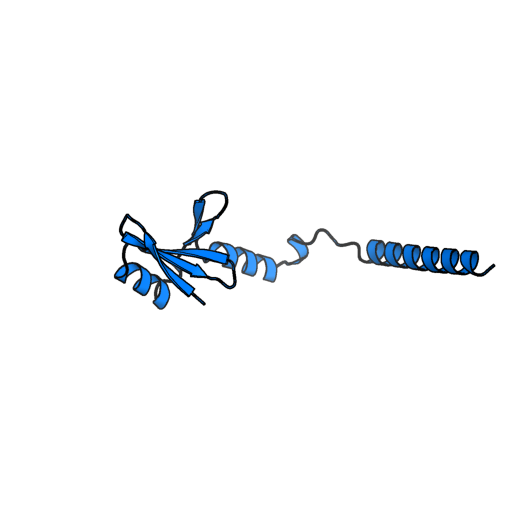 GLU A 1 93 ? 34.813 20.300 -31.457 1.00 69.62 93 GLU A C 1
ATOM 781 O O . GLU A 1 93 ? 34.608 20.649 -32.623 1.00 69.62 93 GLU A O 1
ATOM 786 N N . GLU A 1 94 ? 35.680 20.966 -30.686 1.00 67.88 94 GLU A N 1
ATOM 787 C CA . GLU A 1 94 ? 36.424 22.150 -31.148 1.00 67.88 94 GLU A CA 1
ATOM 788 C C . GLU A 1 94 ? 37.379 21.837 -32.315 1.00 67.88 94 GLU A C 1
ATOM 790 O O . GLU A 1 94 ? 37.579 22.663 -33.214 1.00 67.88 94 GLU A O 1
ATOM 795 N N . LYS A 1 95 ? 37.979 20.638 -32.328 1.00 68.69 95 LYS A N 1
ATOM 796 C CA . LYS A 1 95 ? 38.855 20.186 -33.424 1.00 68.69 95 LYS A CA 1
ATOM 797 C C . LYS A 1 95 ? 38.066 19.832 -34.682 1.00 68.69 95 LYS A C 1
ATOM 799 O O . LYS A 1 95 ? 38.558 20.096 -35.780 1.00 68.69 95 LYS A O 1
ATOM 804 N N . GLN A 1 96 ? 36.872 19.257 -34.545 1.00 67.56 96 GLN A N 1
ATOM 805 C CA . GLN A 1 96 ? 35.990 18.961 -35.678 1.00 67.56 96 GLN A CA 1
ATOM 806 C C . GLN A 1 96 ? 35.448 20.248 -36.316 1.00 67.56 96 GLN A C 1
ATOM 808 O O . GLN A 1 96 ? 35.560 20.408 -37.530 1.00 67.56 96 GLN A O 1
ATOM 813 N N . GLN A 1 97 ? 35.020 21.231 -35.516 1.00 63.69 97 GLN A N 1
ATOM 814 C CA . GLN A 1 97 ? 34.550 22.530 -36.026 1.00 63.69 97 GLN A CA 1
ATOM 815 C C . GLN A 1 97 ? 35.636 23.344 -36.747 1.00 63.69 97 GLN A C 1
ATOM 817 O O . GLN A 1 97 ? 35.329 24.135 -37.640 1.00 63.69 97 GLN A O 1
ATOM 822 N N . LYS A 1 98 ? 36.913 23.173 -36.376 1.00 62.25 98 LYS A N 1
ATOM 823 C CA . LYS A 1 98 ? 38.040 23.788 -37.098 1.00 62.25 98 LYS A CA 1
ATOM 824 C C . LYS A 1 98 ? 38.328 23.125 -38.444 1.00 62.25 98 LYS A C 1
ATOM 826 O O . LYS A 1 98 ? 38.775 23.824 -39.342 1.00 62.25 98 LYS A O 1
ATOM 831 N N . LYS A 1 99 ? 38.066 21.822 -38.592 1.00 61.88 99 LYS A N 1
ATOM 832 C CA . LYS A 1 99 ? 38.253 21.091 -39.857 1.00 61.88 99 LYS A CA 1
ATOM 833 C C . LYS A 1 99 ? 37.129 21.314 -40.870 1.00 61.88 99 LYS A C 1
ATOM 835 O O . LYS A 1 99 ? 37.376 21.163 -42.053 1.00 61.88 99 LYS A O 1
ATOM 840 N N . GLU A 1 100 ? 35.919 21.664 -40.433 1.00 56.75 100 GLU A N 1
ATOM 841 C CA . GLU A 1 100 ? 34.796 21.974 -41.341 1.00 56.75 100 GLU A CA 1
ATOM 842 C C . GLU A 1 100 ? 34.818 23.409 -41.901 1.00 56.75 100 GLU A C 1
ATOM 844 O O . GLU A 1 100 ? 34.024 23.740 -42.779 1.00 56.75 100 GLU A O 1
ATOM 849 N N . LYS A 1 101 ? 35.700 24.279 -41.393 1.00 53.28 101 LYS A N 1
ATOM 850 C CA . LYS A 1 101 ? 35.836 25.683 -41.829 1.00 53.28 101 LYS A CA 1
ATOM 851 C C . LYS A 1 101 ? 37.031 25.940 -42.758 1.00 53.28 101 LYS A C 1
ATOM 853 O O . LYS A 1 101 ? 37.269 27.100 -43.094 1.00 53.28 101 LYS A O 1
ATOM 858 N N . GLU A 1 102 ? 37.763 24.898 -43.144 1.00 45.28 102 GLU A N 1
ATOM 859 C CA . GLU A 1 102 ? 38.900 24.929 -44.079 1.00 45.28 102 GLU A CA 1
ATOM 860 C C . GLU A 1 102 ? 38.529 24.201 -45.378 1.00 45.28 102 GLU A C 1
ATOM 862 O O . GLU A 1 102 ? 38.845 24.741 -46.462 1.00 45.28 102 GLU A O 1
#

pLDDT: mean 83.56, std 12.7, range [45.28, 97.88]

Foldseek 3Di:
DWDWDADPQQWIWIADPVVRWIKGQGSHPVSSVCCVPPVVQPIFIQDPPPRDTHGPCNCVVVVVVCVVCVVVVDPPPPVVVVVVVVVVVVVVVVVVVVVVVD

Radius of gyration: 24.48 Å; chains: 1; bounding box: 54×34×55 Å

Organism: NCBI:txid588596

Sequence (102 aa):
MFFWLEGPDGVIYLWSRIDDSMIRGGGNL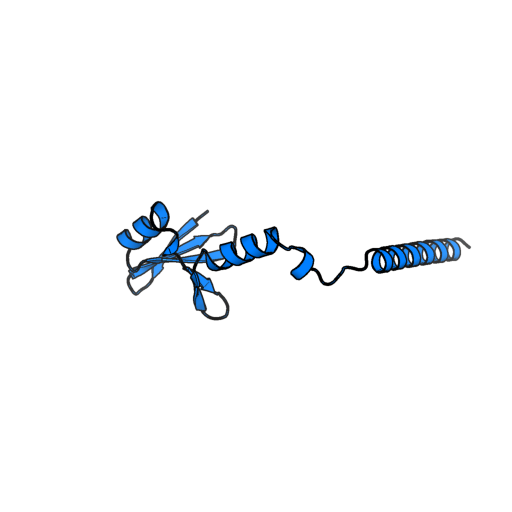KEALTNYLFNRENLCYVDEFTRELVPINAYDKLVEEWNKSPEKYFEEIDVTEILQKHRSEMSEEEKQQKKEKE

Secondary structure (DSSP, 8-state):
-EEEEE-TTS-EEEEETTTTEEEEEESSHHHHHHHHHT-GGG-EEE-TTT--EEETTHHHHHHHHHHH-GGGTS----HHHHHHHHHHHHHHHHHHHHHTT-